Protein AF-A0A1V6AED5-F1 (afdb_monomer)

pLDDT: mean 73.52, std 20.04, range [33.44, 96.88]

Nearest PDB structures (foldseek):
  2f5z-assembly5_I  TM=6.753E-01  e=6.598E-01  Homo sapiens
  8u6y-assembly1_d  TM=6.619E-01  e=2.810E+00  Saccharomyces cerevisiae S288C
  5iwd-assembly1_A-2  TM=4.006E-01  e=3.712E+00  Human herpesvirus 5 strain AD169
  5b71-assembly1_E  TM=6.513E-01  e=8.563E+00  Homo sapiens
  5ixa-assembly1_A  TM=3.780E-01  e=4.388E+00  Human herpesvirus 5 strain AD169

Structure (mmCIF, N/CA/C/O backbone):
data_AF-A0A1V6AED5-F1
#
_entry.id   AF-A0A1V6AED5-F1
#
loop_
_atom_site.group_PDB
_atom_site.id
_atom_site.type_symbol
_atom_site.label_atom_id
_atom_site.label_alt_id
_atom_site.label_comp_id
_atom_site.label_asym_id
_atom_site.label_entity_id
_atom_site.label_seq_id
_atom_site.pdbx_PDB_ins_code
_atom_site.Cartn_x
_atom_site.Cartn_y
_atom_site.Cartn_z
_atom_site.occupancy
_atom_site.B_iso_or_equiv
_atom_site.auth_seq_id
_atom_site.auth_comp_id
_atom_site.auth_asym_id
_atom_site.auth_atom_id
_atom_site.pdbx_PDB_model_num
ATOM 1 N N . MET A 1 1 ? -2.759 -28.275 -10.201 1.00 36.94 1 MET A N 1
ATOM 2 C CA . MET A 1 1 ? -1.760 -27.198 -10.382 1.00 36.94 1 MET A CA 1
ATOM 3 C C . MET A 1 1 ? -1.360 -26.710 -8.993 1.00 36.94 1 MET A C 1
ATOM 5 O O . MET A 1 1 ? -2.086 -25.929 -8.392 1.00 36.94 1 MET A O 1
ATOM 9 N N . ASN A 1 2 ? -0.295 -27.276 -8.421 1.00 36.91 2 ASN A N 1
ATOM 10 C CA . ASN A 1 2 ? 0.107 -26.995 -7.039 1.00 36.91 2 ASN A CA 1
ATOM 11 C C . ASN A 1 2 ? 0.779 -25.621 -6.979 1.00 36.91 2 ASN A C 1
ATOM 13 O O . ASN A 1 2 ? 1.910 -25.467 -7.434 1.00 36.91 2 ASN A O 1
ATOM 17 N N . LYS A 1 3 ? 0.076 -24.618 -6.445 1.00 42.19 3 LYS A N 1
ATOM 18 C CA . LYS A 1 3 ? 0.663 -23.309 -6.147 1.00 42.19 3 LYS A CA 1
ATOM 19 C C . LYS A 1 3 ? 1.612 -23.488 -4.960 1.00 42.19 3 LYS A C 1
ATOM 21 O O . LYS A 1 3 ? 1.160 -23.621 -3.828 1.00 42.19 3 LYS A O 1
ATOM 26 N N . LYS A 1 4 ? 2.920 -23.549 -5.222 1.00 45.06 4 LYS A N 1
ATOM 27 C CA . LYS A 1 4 ? 3.936 -23.468 -4.168 1.00 45.06 4 LYS A CA 1
ATOM 28 C C . LYS A 1 4 ? 3.933 -22.033 -3.643 1.00 45.06 4 LYS A C 1
ATOM 30 O O . LYS A 1 4 ? 4.220 -21.107 -4.396 1.00 45.06 4 LYS A O 1
ATOM 35 N N . ALA A 1 5 ? 3.545 -21.852 -2.386 1.00 48.81 5 ALA A N 1
ATOM 36 C CA . ALA A 1 5 ? 3.742 -20.590 -1.692 1.00 48.81 5 ALA A CA 1
ATOM 37 C C . ALA A 1 5 ? 5.250 -20.411 -1.486 1.00 48.81 5 ALA A C 1
ATOM 39 O O . ALA A 1 5 ? 5.881 -21.237 -0.831 1.00 48.81 5 ALA A O 1
ATOM 40 N N . PHE A 1 6 ? 5.816 -19.379 -2.107 1.00 48.81 6 PHE A N 1
ATOM 41 C CA . PHE A 1 6 ? 7.219 -19.019 -1.935 1.00 48.81 6 PHE A CA 1
ATOM 42 C C . PHE A 1 6 ? 7.430 -18.584 -0.485 1.00 48.81 6 PHE A C 1
ATOM 44 O O . PHE A 1 6 ? 6.719 -17.708 0.016 1.00 48.81 6 PHE A O 1
ATOM 51 N N . THR A 1 7 ? 8.364 -19.222 0.211 1.00 59.19 7 THR A N 1
ATOM 52 C CA . THR A 1 7 ? 8.650 -18.881 1.606 1.00 59.19 7 THR A CA 1
ATOM 53 C C . THR A 1 7 ? 9.489 -17.605 1.681 1.00 59.19 7 THR A C 1
ATOM 55 O O . THR A 1 7 ? 10.297 -17.318 0.799 1.00 59.19 7 THR A O 1
ATOM 58 N N . LEU A 1 8 ? 9.319 -16.823 2.755 1.00 50.56 8 LEU A N 1
ATOM 59 C CA . LEU A 1 8 ? 10.058 -15.570 2.988 1.00 50.56 8 LEU A CA 1
ATOM 60 C C . LEU A 1 8 ? 11.585 -15.771 2.877 1.00 50.56 8 LEU A C 1
ATOM 62 O O . LEU A 1 8 ? 12.305 -14.896 2.408 1.00 50.56 8 LEU A O 1
ATOM 66 N N . ILE A 1 9 ? 12.060 -16.958 3.259 1.00 59.16 9 ILE A N 1
ATOM 67 C CA . ILE A 1 9 ? 13.464 -17.373 3.191 1.00 59.16 9 ILE A CA 1
ATOM 68 C C . ILE A 1 9 ? 13.932 -17.523 1.738 1.00 59.16 9 ILE A C 1
ATOM 70 O O . ILE A 1 9 ? 15.005 -17.035 1.390 1.00 59.16 9 ILE A O 1
ATOM 74 N N . GLU A 1 10 ? 13.126 -18.136 0.869 1.00 48.03 10 GLU A N 1
ATOM 75 C CA . GLU A 1 10 ? 13.462 -18.284 -0.552 1.00 48.03 10 GLU A CA 1
ATOM 76 C C . GLU A 1 10 ? 13.526 -16.922 -1.258 1.00 48.03 10 GLU A C 1
ATOM 78 O O . GLU A 1 10 ? 14.408 -16.704 -2.087 1.00 48.03 10 GLU A O 1
ATOM 83 N N . LEU A 1 11 ? 12.674 -15.965 -0.873 1.00 60.94 11 LEU A N 1
ATOM 84 C CA . LEU A 1 11 ? 12.735 -14.594 -1.389 1.00 60.94 11 LEU A CA 1
ATOM 85 C C . LEU A 1 11 ? 14.025 -13.877 -0.953 1.00 60.94 11 LEU A C 1
ATOM 87 O O . LEU A 1 11 ? 14.683 -13.229 -1.766 1.00 60.94 11 LEU A O 1
ATOM 91 N N . MET A 1 12 ? 14.426 -14.030 0.312 1.00 61.50 12 MET A N 1
ATOM 92 C CA . MET A 1 12 ? 15.664 -13.434 0.828 1.00 61.50 12 MET A CA 1
ATOM 93 C C . MET A 1 12 ? 16.915 -13.993 0.132 1.00 61.50 12 MET A C 1
ATOM 95 O O . MET A 1 12 ? 17.853 -13.241 -0.136 1.00 61.50 12 MET A O 1
ATOM 99 N N . ILE A 1 13 ? 16.918 -15.283 -0.218 1.00 68.25 13 ILE A N 1
ATOM 100 C CA . ILE A 1 13 ? 18.025 -15.926 -0.941 1.00 68.25 13 ILE A CA 1
ATOM 101 C C . ILE A 1 13 ? 18.139 -15.387 -2.375 1.00 68.25 13 ILE A C 1
ATOM 103 O O . ILE A 1 13 ? 19.241 -15.075 -2.828 1.00 68.25 13 ILE A O 1
ATOM 107 N N . VAL A 1 14 ? 17.016 -15.206 -3.078 1.00 63.69 14 VAL A N 1
ATOM 108 C CA . VAL A 1 14 ? 17.004 -14.632 -4.437 1.00 63.69 14 VAL A CA 1
ATOM 109 C C . VAL A 1 14 ? 17.548 -13.198 -4.437 1.00 63.69 14 VAL A C 1
ATOM 111 O O . VAL A 1 14 ? 18.368 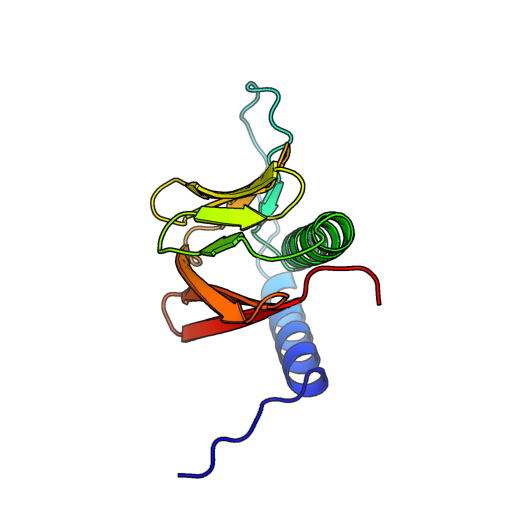-12.843 -5.287 1.00 63.69 14 VAL A O 1
ATOM 114 N N . ILE A 1 15 ? 17.170 -12.395 -3.440 1.00 65.06 15 ILE A N 1
ATOM 115 C CA . ILE A 1 15 ? 17.661 -11.020 -3.269 1.00 65.06 15 ILE A CA 1
ATOM 116 C C . ILE A 1 15 ? 19.182 -11.001 -3.026 1.00 65.06 15 ILE A C 1
ATOM 118 O O . ILE A 1 15 ? 19.890 -10.164 -3.593 1.00 65.06 15 ILE A O 1
ATOM 122 N N . ALA A 1 16 ? 19.713 -11.940 -2.238 1.00 63.56 16 ALA A N 1
ATOM 123 C CA . ALA A 1 16 ? 21.145 -12.028 -1.955 1.00 63.56 16 ALA A CA 1
ATOM 124 C C . ALA A 1 16 ? 21.980 -12.385 -3.203 1.00 63.56 16 ALA A C 1
ATOM 126 O O . ALA A 1 16 ? 22.997 -11.743 -3.465 1.00 63.56 16 ALA A O 1
ATOM 127 N N . ILE A 1 17 ? 21.530 -13.350 -4.015 1.00 62.72 17 ILE A N 1
ATOM 128 C CA . ILE A 1 17 ? 22.238 -13.779 -5.237 1.00 62.72 17 ILE A CA 1
ATOM 129 C C . ILE A 1 17 ? 22.257 -12.657 -6.287 1.00 62.72 17 ILE A C 1
ATOM 131 O O . ILE A 1 17 ? 23.294 -12.391 -6.895 1.00 62.72 17 ILE A O 1
ATOM 135 N N . MET A 1 18 ? 21.141 -11.938 -6.448 1.00 55.31 18 MET A N 1
ATOM 136 C CA . MET A 1 18 ? 21.054 -10.779 -7.348 1.00 55.31 18 MET A CA 1
ATOM 137 C C . MET A 1 18 ? 21.994 -9.640 -6.922 1.00 55.31 18 MET A C 1
ATOM 139 O O . MET A 1 18 ? 22.543 -8.937 -7.767 1.00 55.31 18 MET A O 1
ATOM 143 N N . SER A 1 19 ? 22.237 -9.487 -5.617 1.00 50.16 19 SER A N 1
ATOM 144 C CA . SER A 1 19 ? 23.105 -8.435 -5.072 1.00 50.16 19 SER A CA 1
ATOM 145 C C . SER A 1 19 ? 24.578 -8.629 -5.454 1.00 50.16 19 SER A C 1
ATOM 147 O O . SER A 1 19 ? 25.251 -7.656 -5.785 1.00 50.16 19 SER A O 1
ATOM 149 N N . ILE A 1 20 ? 25.059 -9.877 -5.489 1.00 53.38 20 ILE A N 1
ATOM 150 C CA . ILE A 1 20 ? 26.446 -10.214 -5.864 1.00 53.38 20 ILE A CA 1
ATOM 151 C C . ILE A 1 20 ? 26.696 -9.949 -7.359 1.00 53.38 20 ILE A C 1
ATOM 153 O O . ILE A 1 20 ? 27.791 -9.542 -7.745 1.00 53.38 20 ILE A O 1
ATOM 157 N N . ALA A 1 21 ? 25.674 -10.110 -8.204 1.00 40.75 21 ALA A N 1
ATOM 158 C CA . ALA A 1 21 ? 25.778 -9.840 -9.638 1.00 40.75 21 ALA A CA 1
ATOM 159 C C . ALA A 1 21 ? 25.856 -8.333 -9.966 1.00 40.75 21 ALA A C 1
ATOM 161 O O . ALA A 1 21 ? 26.491 -7.943 -10.944 1.00 40.75 21 ALA A O 1
ATOM 162 N N . ILE A 1 22 ? 25.244 -7.475 -9.142 1.00 49.28 22 ILE A N 1
ATOM 163 C CA . ILE A 1 22 ? 25.115 -6.030 -9.405 1.00 49.28 22 ILE A CA 1
ATOM 164 C C . ILE A 1 22 ? 26.338 -5.236 -8.915 1.00 49.28 22 ILE A C 1
ATOM 166 O O . ILE A 1 22 ? 26.638 -4.170 -9.459 1.00 49.28 22 ILE A O 1
ATOM 170 N N . THR A 1 23 ? 27.107 -5.764 -7.954 1.00 41.25 23 THR A N 1
ATOM 171 C CA . THR A 1 23 ? 28.337 -5.121 -7.450 1.00 41.25 23 THR A CA 1
ATOM 172 C C . THR A 1 23 ? 29.385 -4.886 -8.547 1.00 41.25 23 THR A C 1
ATOM 174 O O . THR A 1 23 ? 30.197 -3.973 -8.427 1.00 41.25 23 THR A O 1
ATOM 177 N N . PHE A 1 24 ? 29.334 -5.622 -9.661 1.00 42.53 24 PHE A N 1
ATOM 178 C CA . PHE A 1 24 ? 30.268 -5.443 -10.777 1.00 42.53 24 PHE A CA 1
ATOM 179 C C . PHE A 1 24 ? 29.932 -4.279 -11.731 1.00 42.53 24 PHE A C 1
ATOM 181 O O . PHE A 1 24 ? 30.765 -3.952 -12.572 1.00 42.53 24 PHE A O 1
ATOM 188 N N . LEU A 1 25 ? 28.763 -3.628 -11.622 1.00 43.28 25 LEU A N 1
ATOM 189 C CA . LEU A 1 25 ? 28.268 -2.717 -12.672 1.00 43.28 25 LEU A CA 1
ATOM 190 C C . LEU A 1 25 ? 28.133 -1.231 -12.293 1.00 43.28 25 LEU A C 1
ATOM 192 O O . LEU A 1 25 ? 27.844 -0.424 -13.173 1.00 43.28 25 LEU A O 1
ATOM 196 N N . HIS A 1 26 ? 28.361 -0.825 -11.040 1.00 42.78 26 HIS A N 1
ATOM 197 C CA . HIS A 1 26 ? 28.041 0.543 -10.591 1.00 42.78 26 HIS A CA 1
ATOM 198 C C . HIS A 1 26 ? 29.214 1.346 -9.996 1.00 42.78 26 HIS A C 1
ATOM 200 O O . HIS A 1 26 ? 29.062 2.043 -8.994 1.00 42.78 26 HIS A O 1
ATOM 206 N N . LEU A 1 27 ? 30.368 1.358 -10.676 1.00 39.91 27 LEU A N 1
ATOM 207 C CA . LEU A 1 27 ? 31.227 2.551 -10.680 1.00 39.91 27 LEU A CA 1
ATOM 208 C C . LEU A 1 27 ? 30.690 3.525 -11.736 1.00 39.91 27 LEU A C 1
ATOM 210 O O . LEU A 1 27 ? 30.988 3.379 -12.917 1.00 39.91 27 LEU A O 1
ATOM 214 N N . GLY A 1 28 ? 29.908 4.528 -11.333 1.00 33.44 28 GLY A N 1
ATOM 215 C CA . GLY A 1 28 ? 29.626 5.644 -12.236 1.00 33.44 28 GLY A CA 1
ATOM 216 C C . GLY A 1 28 ? 28.352 6.432 -11.964 1.00 33.44 28 GLY A C 1
ATOM 217 O O . GLY A 1 28 ? 27.266 6.043 -12.376 1.00 33.44 28 GLY A O 1
ATOM 218 N N . ASN A 1 29 ? 28.581 7.633 -11.439 1.00 39.34 29 ASN A N 1
ATOM 219 C CA . ASN A 1 29 ? 27.874 8.873 -11.751 1.00 39.34 29 ASN A CA 1
ATOM 220 C C . ASN A 1 29 ? 26.682 9.303 -10.874 1.00 39.34 29 ASN A C 1
ATOM 222 O O . ASN A 1 29 ? 25.578 8.764 -10.902 1.00 39.34 29 ASN A O 1
ATOM 226 N N . SER A 1 30 ? 26.955 10.376 -10.134 1.00 42.84 30 SER A N 1
ATOM 227 C CA . SER A 1 30 ? 26.060 11.221 -9.355 1.00 42.84 30 SER A CA 1
ATOM 228 C C . SER A 1 30 ? 25.583 12.419 -10.188 1.00 42.84 30 SER A C 1
ATOM 230 O O . SER A 1 30 ? 26.294 12.881 -11.078 1.00 42.84 30 SER A O 1
ATOM 232 N N . GLY A 1 31 ? 24.414 12.982 -9.856 1.00 35.31 31 GLY A N 1
ATOM 233 C CA . GLY A 1 31 ? 24.086 14.356 -10.253 1.00 35.31 31 GLY A CA 1
ATOM 234 C C . GLY A 1 31 ? 22.604 14.703 -10.436 1.00 35.31 31 GLY A C 1
ATOM 235 O O . GLY A 1 31 ? 21.993 14.314 -11.419 1.00 35.31 31 GLY A O 1
ATOM 236 N N . PHE A 1 32 ? 22.129 15.582 -9.544 1.00 36.06 32 PHE A N 1
ATOM 237 C CA . PHE A 1 32 ? 21.221 16.715 -9.806 1.00 36.06 32 PHE A CA 1
ATOM 238 C C . PHE A 1 32 ? 19.694 16.515 -9.933 1.00 36.06 32 PHE A C 1
ATOM 240 O O . PHE A 1 32 ? 19.180 16.123 -10.971 1.00 36.06 32 PHE A O 1
ATOM 247 N N . MET A 1 33 ? 18.961 16.959 -8.897 1.00 35.78 33 MET A N 1
ATOM 248 C CA . MET A 1 33 ? 17.952 18.041 -8.967 1.00 35.78 33 MET A CA 1
ATOM 249 C C . MET A 1 33 ? 17.312 18.257 -7.583 1.00 35.78 33 MET A C 1
ATOM 251 O O . MET A 1 33 ? 16.795 17.328 -6.967 1.00 35.78 33 MET A O 1
ATOM 255 N N . LYS A 1 34 ? 17.358 19.500 -7.088 1.00 37.31 34 LYS A N 1
ATOM 256 C CA . LYS A 1 34 ? 16.666 19.970 -5.878 1.00 37.31 34 LYS A CA 1
ATOM 257 C C . LYS A 1 34 ? 15.423 20.768 -6.283 1.00 37.31 34 LYS A C 1
ATOM 259 O O . LYS A 1 34 ? 15.537 21.639 -7.136 1.00 37.31 34 LYS A O 1
ATOM 264 N N . SER A 1 35 ? 14.325 20.549 -5.551 1.00 34.25 35 SER A N 1
ATOM 265 C CA . SER A 1 35 ? 13.388 21.569 -5.026 1.00 34.25 35 SER A CA 1
ATOM 266 C C . SER A 1 35 ? 11.900 21.283 -5.274 1.00 34.25 35 SER A C 1
ATOM 268 O O . SER A 1 35 ? 11.246 21.946 -6.067 1.00 34.25 35 SER A O 1
ATOM 270 N N . PHE A 1 36 ? 11.366 20.341 -4.497 1.00 34.97 36 PHE A N 1
ATOM 271 C CA . PHE A 1 36 ? 10.085 20.446 -3.790 1.00 34.97 36 PHE A CA 1
ATOM 272 C C . PHE A 1 36 ? 10.301 19.700 -2.470 1.00 34.97 36 PHE A C 1
ATOM 274 O O . PHE A 1 36 ? 10.863 18.606 -2.476 1.00 34.97 36 PHE A O 1
ATOM 281 N N . THR A 1 37 ? 9.938 20.281 -1.328 1.00 40.84 37 THR A N 1
ATOM 282 C CA . THR A 1 37 ? 10.226 19.734 0.013 1.00 40.84 37 THR A CA 1
ATOM 283 C C . THR A 1 37 ? 9.324 18.545 0.380 1.00 40.84 37 THR A C 1
ATOM 285 O O . THR A 1 37 ? 8.912 18.400 1.522 1.00 40.84 37 THR A O 1
ATOM 288 N N . GLN A 1 38 ? 9.023 17.669 -0.578 1.00 46.31 38 GLN A N 1
ATOM 289 C CA . GLN A 1 38 ? 8.625 16.294 -0.306 1.00 46.31 38 GLN A CA 1
ATOM 290 C C . GLN A 1 38 ? 9.925 15.504 -0.190 1.00 46.31 38 GLN A C 1
ATOM 292 O O . GLN A 1 38 ? 10.747 15.522 -1.110 1.00 46.31 38 GLN A O 1
ATOM 297 N N . LYS A 1 39 ? 10.154 14.843 0.948 1.00 52.59 39 LYS A N 1
ATOM 298 C CA . LYS A 1 39 ? 11.312 13.960 1.140 1.00 52.59 39 LYS A CA 1
ATOM 299 C C . LYS A 1 39 ? 11.105 12.720 0.263 1.00 52.59 39 LYS A C 1
ATOM 301 O O . LYS A 1 39 ? 10.685 11.675 0.748 1.00 52.59 39 LYS A O 1
ATOM 306 N N . SER A 1 40 ? 11.295 12.893 -1.043 1.00 49.31 40 SER A N 1
ATOM 307 C CA . SER A 1 40 ? 11.107 11.856 -2.041 1.00 49.31 40 SER A CA 1
ATOM 308 C C . SER A 1 40 ? 12.269 10.881 -1.955 1.00 49.31 40 SER A C 1
ATOM 310 O O . SER A 1 40 ? 13.436 11.264 -2.038 1.00 49.31 40 SER A O 1
ATOM 312 N N . GLU A 1 41 ? 11.951 9.615 -1.724 1.00 62.34 41 GLU A N 1
ATOM 313 C CA . GLU A 1 41 ? 12.937 8.543 -1.720 1.00 62.34 41 GLU A CA 1
ATOM 314 C C . GLU A 1 41 ? 12.764 7.727 -2.996 1.00 62.34 41 GLU A C 1
ATOM 316 O O . GLU A 1 41 ? 11.675 7.236 -3.300 1.00 62.34 41 GLU A O 1
ATOM 321 N N . ILE A 1 42 ? 13.834 7.627 -3.780 1.00 65.44 42 ILE A N 1
ATOM 322 C CA . ILE A 1 42 ? 13.798 6.912 -5.050 1.00 65.44 42 ILE A CA 1
ATOM 323 C C . ILE A 1 42 ? 14.120 5.440 -4.788 1.00 65.44 42 ILE A C 1
ATOM 325 O O . ILE A 1 42 ? 15.265 5.097 -4.515 1.00 65.44 42 ILE A O 1
ATOM 329 N N . ILE A 1 43 ? 13.145 4.549 -4.926 1.00 59.97 43 ILE A N 1
ATOM 330 C CA . ILE A 1 43 ? 13.311 3.102 -4.794 1.00 59.97 43 ILE A CA 1
ATOM 331 C C . ILE A 1 43 ? 13.961 2.554 -6.072 1.00 59.97 43 ILE A C 1
ATOM 333 O O . ILE A 1 43 ? 13.292 2.254 -7.062 1.00 59.97 43 ILE A O 1
ATOM 337 N N . LYS A 1 44 ? 15.294 2.462 -6.055 1.00 56.34 44 LYS A N 1
ATOM 338 C CA . LYS A 1 44 ? 16.132 1.916 -7.143 1.00 56.34 44 LYS A CA 1
ATOM 339 C C . LYS A 1 44 ? 16.963 0.699 -6.728 1.00 56.34 44 LYS A C 1
ATOM 341 O O . LYS A 1 44 ? 17.516 0.030 -7.592 1.00 56.34 44 LYS A O 1
ATOM 346 N N . ASN A 1 45 ? 17.075 0.433 -5.430 1.00 53.88 45 ASN A N 1
ATOM 347 C CA . ASN A 1 45 ? 17.909 -0.614 -4.848 1.00 53.88 45 ASN A CA 1
ATOM 348 C C . ASN A 1 45 ? 17.213 -1.248 -3.627 1.00 53.88 45 ASN A C 1
ATOM 350 O O . ASN A 1 45 ? 16.150 -0.792 -3.193 1.00 53.88 45 ASN A O 1
ATOM 354 N N . ASN A 1 46 ? 17.828 -2.296 -3.078 1.00 55.41 46 ASN A N 1
ATOM 355 C CA . ASN A 1 46 ? 17.276 -3.065 -1.960 1.00 55.41 46 ASN A CA 1
ATOM 356 C C . ASN A 1 46 ? 17.134 -2.237 -0.677 1.00 55.41 46 ASN A C 1
ATOM 358 O O . ASN A 1 46 ? 16.134 -2.379 0.021 1.00 55.41 46 ASN A O 1
ATOM 362 N N . ASP A 1 47 ? 18.078 -1.335 -0.402 1.00 55.28 47 ASP A N 1
ATOM 363 C CA . ASP A 1 47 ? 18.037 -0.488 0.794 1.00 55.28 47 ASP A CA 1
ATOM 364 C C . ASP A 1 47 ? 16.815 0.441 0.778 1.00 55.28 47 ASP A C 1
ATOM 366 O O . ASP A 1 47 ? 16.092 0.538 1.768 1.00 55.28 47 ASP A O 1
ATOM 370 N N . ASN A 1 48 ? 16.497 1.040 -0.373 1.00 67.12 48 ASN A N 1
ATOM 371 C CA . ASN A 1 48 ? 15.342 1.930 -0.500 1.00 67.12 48 ASN A CA 1
ATOM 372 C C . ASN A 1 48 ? 14.012 1.150 -0.512 1.00 67.12 48 ASN A C 1
ATOM 374 O O . ASN A 1 48 ? 12.986 1.664 -0.063 1.00 67.12 48 ASN A O 1
ATOM 378 N N . LEU A 1 49 ? 14.013 -0.109 -0.974 1.00 70.94 49 LEU A N 1
ATOM 379 C CA . LEU A 1 49 ? 12.855 -1.004 -0.857 1.00 70.94 49 LEU A CA 1
ATOM 380 C C . LEU A 1 49 ? 12.610 -1.399 0.608 1.00 70.94 49 LEU A C 1
ATOM 382 O O . LEU A 1 49 ? 11.467 -1.398 1.067 1.00 70.94 49 LEU A O 1
ATOM 386 N N . ALA A 1 50 ? 13.677 -1.687 1.358 1.00 72.06 50 ALA A N 1
ATOM 387 C CA . ALA A 1 50 ? 13.603 -1.954 2.789 1.00 72.06 50 ALA A CA 1
ATOM 388 C C . ALA A 1 50 ? 13.104 -0.722 3.561 1.00 72.06 50 ALA A C 1
ATOM 390 O O . ALA A 1 50 ? 12.219 -0.854 4.408 1.00 72.06 50 ALA A O 1
ATOM 391 N N . SER A 1 51 ? 13.581 0.479 3.216 1.00 76.56 51 SER A N 1
ATOM 392 C CA . SER A 1 51 ? 13.075 1.749 3.755 1.00 76.56 51 SER A CA 1
ATOM 393 C C . SER A 1 51 ? 11.588 1.951 3.472 1.00 76.56 51 SER A C 1
ATOM 395 O O . SER A 1 51 ? 10.838 2.337 4.371 1.00 76.56 51 SER A O 1
ATOM 397 N N . PHE A 1 52 ? 11.138 1.672 2.246 1.00 83.19 52 PHE A N 1
ATOM 398 C CA . PHE A 1 52 ? 9.723 1.726 1.883 1.00 83.19 52 PHE A CA 1
ATOM 399 C C . PHE A 1 52 ? 8.895 0.739 2.704 1.00 83.19 52 PHE A C 1
ATOM 401 O O . PHE A 1 52 ? 7.911 1.135 3.327 1.00 83.19 52 PHE A O 1
ATOM 408 N N . TYR A 1 53 ? 9.321 -0.523 2.772 1.00 82.94 53 TYR A N 1
ATOM 409 C CA . TYR A 1 53 ? 8.643 -1.557 3.549 1.00 82.94 53 TYR A CA 1
ATOM 410 C C . TYR A 1 53 ? 8.548 -1.188 5.036 1.00 82.94 53 TYR A C 1
ATOM 412 O O . TYR A 1 53 ? 7.479 -1.288 5.642 1.00 82.94 53 TYR A O 1
ATOM 420 N N . LEU A 1 54 ? 9.647 -0.714 5.628 1.00 86.25 54 LEU A N 1
ATOM 421 C CA . LEU A 1 54 ? 9.685 -0.305 7.029 1.00 86.25 54 LEU A CA 1
ATOM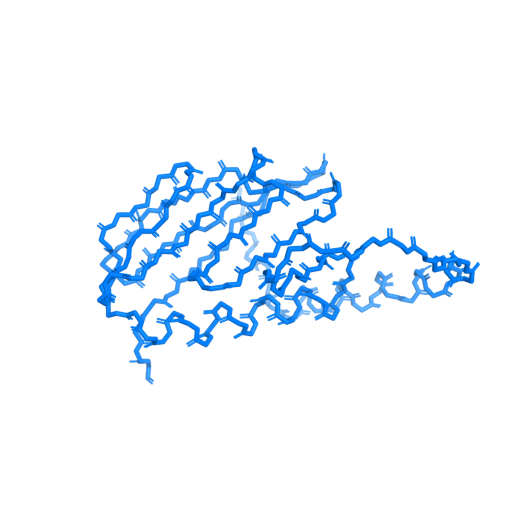 422 C C . LEU A 1 54 ? 8.789 0.912 7.286 1.00 86.25 54 LEU A C 1
ATOM 424 O O . LEU A 1 54 ? 8.080 0.955 8.296 1.00 86.25 54 LEU A O 1
ATOM 428 N N . TYR A 1 55 ? 8.785 1.883 6.369 1.00 89.00 55 TYR A N 1
ATOM 429 C CA . TYR A 1 55 ? 7.909 3.047 6.455 1.00 89.00 55 TYR A CA 1
ATOM 430 C C . TYR A 1 55 ? 6.436 2.640 6.357 1.00 89.00 55 TYR A C 1
ATOM 432 O O . TYR A 1 55 ? 5.651 3.033 7.218 1.00 89.00 55 TYR A O 1
ATOM 440 N N . MET A 1 56 ? 6.080 1.789 5.388 1.00 90.31 56 MET A N 1
ATOM 441 C CA . MET A 1 56 ? 4.738 1.215 5.254 1.00 90.31 56 MET A CA 1
ATOM 442 C C . MET A 1 56 ? 4.308 0.549 6.562 1.00 90.31 56 MET A C 1
ATOM 444 O O . MET A 1 56 ? 3.305 0.942 7.149 1.00 90.31 56 MET A O 1
ATOM 448 N N . LYS A 1 57 ? 5.113 -0.384 7.087 1.00 89.94 57 LYS A N 1
ATOM 449 C CA . LYS A 1 57 ? 4.822 -1.084 8.347 1.00 89.94 57 LYS A CA 1
ATOM 450 C C . LYS A 1 57 ? 4.630 -0.119 9.522 1.00 89.94 57 LYS A C 1
ATOM 452 O O . LYS A 1 57 ? 3.782 -0.350 10.377 1.00 89.94 57 LYS A O 1
ATOM 457 N N . THR A 1 58 ? 5.402 0.965 9.570 1.00 90.50 58 THR A N 1
ATOM 458 C CA . THR A 1 58 ? 5.307 1.972 10.637 1.00 90.50 58 THR A CA 1
ATOM 459 C C . THR A 1 58 ? 4.025 2.797 10.542 1.00 90.50 58 THR A C 1
ATOM 461 O O . THR A 1 58 ? 3.394 3.056 11.564 1.00 90.50 58 THR A O 1
ATOM 464 N N . GLN A 1 59 ? 3.621 3.215 9.341 1.00 91.06 59 GLN A N 1
ATOM 465 C CA . GLN A 1 59 ? 2.403 4.010 9.155 1.00 91.06 59 GLN A CA 1
ATOM 466 C C . GLN A 1 59 ? 1.133 3.166 9.295 1.00 91.06 59 GLN A C 1
ATOM 468 O O . GLN A 1 59 ? 0.165 3.622 9.894 1.00 91.06 59 GLN A O 1
ATOM 473 N N . LEU A 1 60 ? 1.146 1.918 8.820 1.00 93.38 60 LEU A N 1
ATOM 474 C CA . LEU A 1 60 ? -0.010 1.019 8.905 1.00 93.38 60 LEU A CA 1
ATOM 475 C C . LEU A 1 60 ? -0.391 0.659 10.347 1.00 93.38 60 LEU A C 1
ATOM 477 O O . LEU A 1 60 ? -1.564 0.425 10.615 1.00 93.38 60 LEU A O 1
ATOM 481 N N . LYS A 1 61 ? 0.559 0.693 11.291 1.00 92.00 61 LYS A N 1
ATOM 482 C CA . LYS A 1 61 ? 0.259 0.556 12.727 1.00 92.00 61 LYS A CA 1
ATOM 483 C C . LYS A 1 61 ? -0.616 1.685 13.269 1.00 92.00 61 LYS A C 1
ATOM 485 O O . LYS A 1 61 ? -1.379 1.466 14.194 1.00 92.00 61 LYS A O 1
ATOM 490 N N . LYS A 1 62 ? -0.514 2.883 12.687 1.00 91.56 62 LYS A N 1
ATOM 491 C CA . LYS A 1 62 ? -1.326 4.052 13.064 1.00 91.56 62 LYS A CA 1
ATOM 492 C C . LYS A 1 62 ? -2.720 4.030 12.437 1.00 91.56 62 LYS A C 1
ATOM 494 O O . LYS A 1 62 ? -3.499 4.945 12.671 1.00 91.56 62 LYS A O 1
ATOM 499 N N . CYS A 1 63 ? -2.982 3.054 11.572 1.00 93.62 63 CYS A N 1
ATOM 500 C CA . CYS A 1 63 ? -4.256 2.884 10.901 1.00 93.62 63 CYS A CA 1
ATOM 501 C C . CYS A 1 63 ? -5.089 1.861 11.682 1.00 93.62 63 CYS A C 1
ATOM 50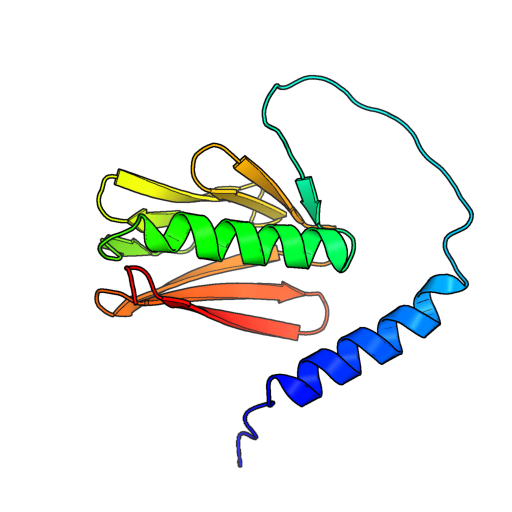3 O O . CYS A 1 63 ? -4.604 0.765 11.936 1.00 93.62 63 CYS A O 1
ATOM 505 N N . ASP A 1 64 ? -6.337 2.179 12.003 1.00 93.81 64 ASP A N 1
ATOM 506 C CA . ASP A 1 64 ? -7.243 1.287 12.732 1.00 93.81 64 ASP A CA 1
ATOM 507 C C . ASP A 1 64 ? -7.877 0.240 11.808 1.00 93.81 64 ASP A C 1
ATOM 509 O O . ASP A 1 64 ? -8.010 -0.922 12.169 1.00 93.81 64 ASP A O 1
ATOM 513 N N . SER A 1 65 ? -8.298 0.662 10.612 1.00 95.19 65 SER A N 1
ATOM 514 C CA . SER A 1 65 ? -8.989 -0.180 9.622 1.00 95.19 65 SER A CA 1
ATOM 515 C C . SER A 1 65 ? -8.850 0.396 8.212 1.00 95.19 65 SER A C 1
ATOM 517 O O . SER A 1 65 ? -8.583 1.589 8.024 1.00 95.19 65 SER A O 1
ATOM 519 N N . VAL A 1 66 ? -9.050 -0.454 7.206 1.00 96.88 66 VAL A N 1
ATOM 520 C CA . VAL A 1 66 ? -9.133 -0.085 5.791 1.00 96.88 66 VAL A CA 1
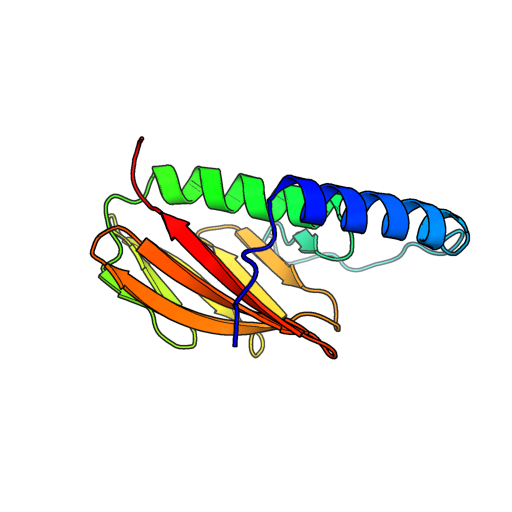ATOM 521 C C . VAL A 1 66 ? -10.571 0.326 5.481 1.00 96.88 66 VAL A C 1
ATOM 523 O O . VAL A 1 66 ? -11.496 -0.484 5.543 1.00 96.88 66 VAL A O 1
ATOM 526 N N . ILE A 1 67 ? -10.788 1.581 5.092 1.00 96.38 67 ILE A N 1
ATOM 527 C CA . ILE A 1 67 ? -12.113 2.068 4.688 1.00 96.38 67 ILE A CA 1
ATOM 528 C C . ILE A 1 67 ? -12.429 1.539 3.290 1.00 96.38 67 ILE A C 1
ATOM 530 O O . ILE A 1 67 ? -13.420 0.829 3.105 1.00 96.38 67 ILE A O 1
ATOM 534 N N . PHE A 1 68 ? -11.555 1.833 2.326 1.00 95.12 68 PHE A N 1
ATOM 535 C CA . PHE A 1 68 ? -11.669 1.372 0.945 1.00 95.12 68 PHE A CA 1
ATOM 536 C C . PHE A 1 68 ? -10.303 1.336 0.253 1.00 95.12 68 PHE A C 1
ATOM 538 O O . PHE A 1 68 ? -9.358 1.985 0.705 1.00 95.12 68 PHE A O 1
ATOM 545 N N . ALA A 1 69 ? -10.228 0.596 -0.853 1.00 96.12 69 ALA A N 1
ATOM 546 C CA . ALA A 1 69 ? -9.073 0.526 -1.738 1.00 96.12 69 ALA A CA 1
ATOM 547 C C . ALA A 1 69 ? -9.545 0.358 -3.190 1.00 96.12 69 ALA A C 1
ATOM 549 O O . ALA A 1 69 ? -10.455 -0.436 -3.434 1.00 96.12 69 ALA A O 1
ATOM 550 N N . ASP A 1 70 ? -8.937 1.089 -4.121 1.00 92.31 70 ASP A N 1
ATOM 551 C CA . ASP A 1 70 ? -9.205 1.010 -5.563 1.00 92.31 70 ASP A CA 1
ATOM 552 C C . ASP A 1 70 ? -7.896 0.978 -6.381 1.00 92.31 70 ASP A C 1
ATOM 554 O O . ASP A 1 70 ? -6.834 0.658 -5.857 1.00 92.31 70 ASP A O 1
ATOM 558 N N . GLU A 1 71 ? -7.934 1.279 -7.680 1.00 89.94 71 GLU A N 1
ATOM 559 C CA . GLU A 1 71 ? -6.733 1.289 -8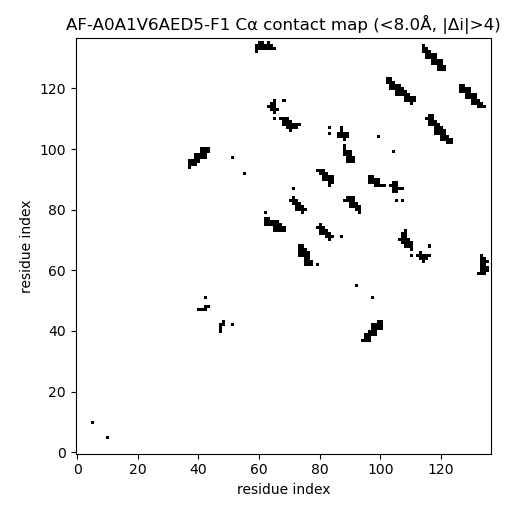.529 1.00 89.94 71 GLU A CA 1
ATOM 560 C C . GLU A 1 71 ? -5.674 2.325 -8.095 1.00 89.94 71 GLU A C 1
ATOM 562 O O . GLU A 1 71 ? -4.480 2.121 -8.303 1.00 89.94 71 GLU A O 1
ATOM 567 N N . TYR A 1 72 ? -6.072 3.423 -7.454 1.00 91.19 72 TYR A N 1
ATOM 568 C CA . TYR A 1 72 ? -5.203 4.575 -7.212 1.00 91.19 72 TYR A CA 1
ATOM 569 C C . TYR A 1 72 ? -5.022 4.923 -5.742 1.00 91.19 72 TYR A C 1
ATOM 571 O O . TYR A 1 72 ? -4.030 5.561 -5.397 1.00 91.19 72 TYR A O 1
ATOM 579 N N . ILE A 1 73 ? -5.941 4.545 -4.862 1.00 94.31 73 ILE A N 1
ATOM 580 C CA . ILE A 1 73 ? -5.959 5.024 -3.484 1.00 94.31 73 ILE A CA 1
ATOM 581 C C . ILE A 1 73 ? -6.399 3.934 -2.509 1.00 94.31 73 ILE A C 1
ATOM 583 O O . ILE A 1 73 ? -7.259 3.103 -2.792 1.00 94.31 73 ILE A O 1
ATOM 587 N N . VAL A 1 74 ? -5.824 3.982 -1.312 1.00 96.81 74 VAL A N 1
ATOM 588 C CA . VAL A 1 74 ? -6.315 3.291 -0.122 1.00 96.81 74 VAL A CA 1
ATOM 589 C C . VAL A 1 74 ? -6.555 4.333 0.957 1.00 96.81 74 VAL A C 1
ATOM 591 O O . VAL A 1 74 ? -5.666 5.135 1.258 1.00 96.81 74 VAL A O 1
ATOM 594 N N . LYS A 1 75 ? -7.753 4.321 1.544 1.00 96.38 75 LYS A N 1
ATOM 595 C CA . LYS A 1 75 ? -8.084 5.159 2.701 1.00 96.38 75 LYS A CA 1
ATOM 596 C C . LYS A 1 75 ? -8.230 4.324 3.955 1.00 96.38 75 LYS A C 1
ATOM 598 O O . LYS A 1 75 ? -8.867 3.270 3.944 1.00 96.38 75 LYS A O 1
ATOM 603 N N . PHE A 1 76 ? -7.698 4.853 5.045 1.00 96.62 76 PHE A N 1
ATOM 604 C CA . PHE A 1 76 ? -7.682 4.230 6.358 1.00 96.62 76 PHE A CA 1
ATOM 605 C C . PHE A 1 76 ? -8.365 5.123 7.399 1.00 96.62 76 PHE A C 1
ATOM 607 O O . PHE A 1 76 ? -8.518 6.328 7.196 1.00 96.62 76 PHE A O 1
ATOM 614 N N . LYS A 1 77 ? -8.741 4.545 8.542 1.00 94.50 77 LYS A N 1
ATOM 615 C CA . LYS A 1 77 ? -9.041 5.307 9.769 1.00 94.50 77 LYS A CA 1
ATOM 616 C C . LYS A 1 77 ? -7.773 5.440 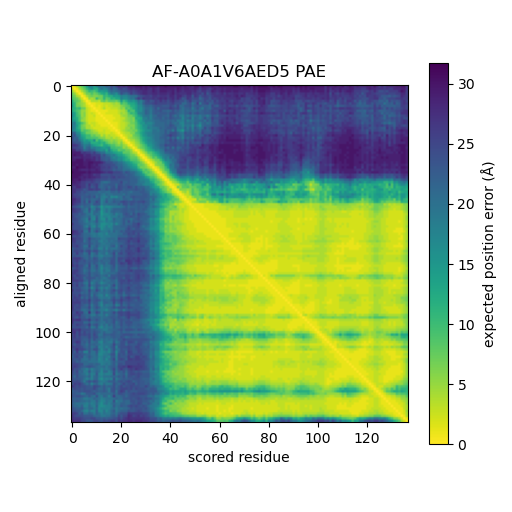10.629 1.00 94.50 77 LYS A C 1
ATOM 618 O O . LYS A 1 77 ? -7.051 4.452 10.678 1.00 94.50 77 LY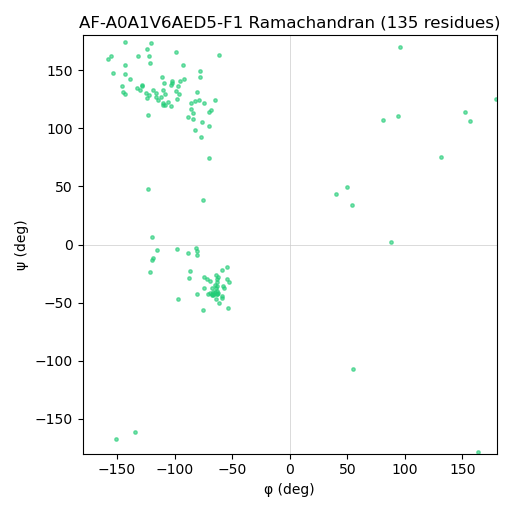S A O 1
ATOM 623 N N . PRO A 1 78 ? -7.504 6.571 11.310 1.00 86.62 78 PRO A N 1
ATOM 624 C CA . PRO A 1 78 ? -8.170 7.869 11.190 1.00 86.62 78 PRO A CA 1
ATOM 625 C C . PRO A 1 78 ? -7.579 8.706 10.036 1.00 86.62 78 PRO A C 1
ATOM 627 O O . PRO A 1 78 ? -6.460 9.189 10.135 1.00 86.62 78 PRO A O 1
ATOM 630 N N . ASP A 1 79 ? -8.338 8.863 8.947 1.00 90.94 79 ASP A N 1
ATOM 631 C CA . ASP A 1 79 ? -8.049 9.692 7.755 1.00 90.94 79 ASP A CA 1
ATOM 632 C C . ASP A 1 79 ? -6.591 9.692 7.250 1.00 90.94 79 ASP A C 1
ATOM 634 O O . ASP A 1 79 ? -6.015 10.718 6.891 1.00 90.94 79 ASP A O 1
ATOM 638 N N . ILE A 1 80 ? -5.978 8.508 7.203 1.00 93.38 80 ILE A N 1
ATOM 639 C CA . ILE A 1 80 ? -4.675 8.309 6.565 1.00 93.38 80 ILE A CA 1
ATOM 640 C C . ILE A 1 80 ? -4.925 7.817 5.140 1.00 93.38 80 ILE A C 1
ATOM 642 O O . ILE A 1 80 ? -5.809 6.993 4.895 1.00 93.38 80 ILE A O 1
ATOM 646 N N . THR A 1 81 ? -4.127 8.302 4.189 1.00 94.19 81 THR A N 1
ATOM 647 C CA . THR A 1 81 ? -4.275 7.947 2.777 1.00 94.19 81 THR A CA 1
ATOM 648 C C . THR A 1 81 ? -2.958 7.475 2.169 1.00 94.19 81 THR A C 1
ATOM 650 O O . THR A 1 81 ? -1.908 8.091 2.358 1.00 94.19 81 THR A O 1
ATOM 653 N N . LEU A 1 82 ? -3.042 6.398 1.395 1.00 94.88 82 LEU A N 1
ATOM 654 C CA . LEU A 1 82 ? -1.999 5.881 0.516 1.00 94.88 82 LEU A CA 1
ATOM 655 C C . LEU A 1 82 ? -2.457 6.058 -0.933 1.00 94.88 82 LEU A C 1
ATOM 657 O O . LEU A 1 82 ? -3.553 5.628 -1.276 1.00 94.88 82 LEU A O 1
ATOM 661 N N . ARG A 1 83 ? -1.645 6.684 -1.783 1.00 92.81 83 ARG A N 1
ATOM 662 C CA . ARG A 1 83 ? -1.992 7.001 -3.173 1.00 92.81 83 ARG A CA 1
ATOM 663 C C . ARG A 1 83 ? -0.901 6.561 -4.127 1.00 92.81 83 ARG A C 1
ATOM 665 O O . ARG A 1 83 ? 0.263 6.888 -3.923 1.00 92.81 83 ARG A O 1
ATOM 672 N N . SER A 1 84 ? -1.290 5.893 -5.201 1.00 90.31 84 SER A N 1
ATOM 673 C CA . SER A 1 84 ? -0.472 5.740 -6.396 1.00 90.31 84 SER A CA 1
ATOM 674 C C . SER A 1 84 ? -0.577 6.991 -7.256 1.00 90.31 84 SER A C 1
ATOM 676 O O . SER A 1 84 ? -1.664 7.485 -7.546 1.00 90.31 84 SER A O 1
ATOM 678 N N . LEU A 1 85 ? 0.573 7.497 -7.676 1.00 84.31 85 LEU A N 1
ATOM 679 C CA . LEU A 1 85 ? 0.728 8.673 -8.521 1.00 84.31 85 LEU A CA 1
ATOM 680 C C . LEU A 1 85 ? 1.542 8.297 -9.763 1.00 84.31 85 LEU A C 1
ATOM 682 O O . LEU A 1 85 ? 2.123 7.212 -9.836 1.00 84.31 85 LEU A O 1
ATOM 686 N N . ASN A 1 86 ? 1.579 9.192 -10.754 1.00 86.12 86 ASN A N 1
ATOM 687 C CA . ASN A 1 86 ? 2.364 9.019 -11.983 1.00 86.12 86 ASN A CA 1
ATOM 688 C C . ASN A 1 86 ? 2.132 7.651 -12.645 1.00 86.12 86 ASN A C 1
ATOM 690 O O . ASN A 1 86 ? 3.076 6.914 -12.924 1.00 86.12 86 ASN A O 1
ATOM 694 N N . ASN A 1 87 ? 0.862 7.282 -12.833 1.00 84.69 87 ASN A N 1
ATOM 695 C CA . ASN A 1 87 ? 0.453 5.980 -13.364 1.00 84.69 87 ASN A CA 1
ATOM 696 C C . ASN A 1 87 ? 1.037 4.789 -12.586 1.00 84.69 87 ASN A C 1
ATOM 698 O O . ASN A 1 87 ? 1.337 3.768 -13.195 1.00 84.69 87 ASN A O 1
ATOM 702 N N . GLY A 1 88 ? 1.220 4.919 -11.269 1.00 83.06 88 GLY A N 1
ATOM 703 C CA . GLY A 1 88 ? 1.735 3.873 -10.385 1.00 83.06 88 GLY A CA 1
ATOM 704 C C . GLY A 1 88 ? 3.260 3.830 -10.248 1.00 83.06 88 GLY A C 1
ATOM 705 O O . GLY A 1 88 ? 3.776 2.966 -9.543 1.00 83.06 88 GLY A O 1
ATOM 706 N N . HIS A 1 89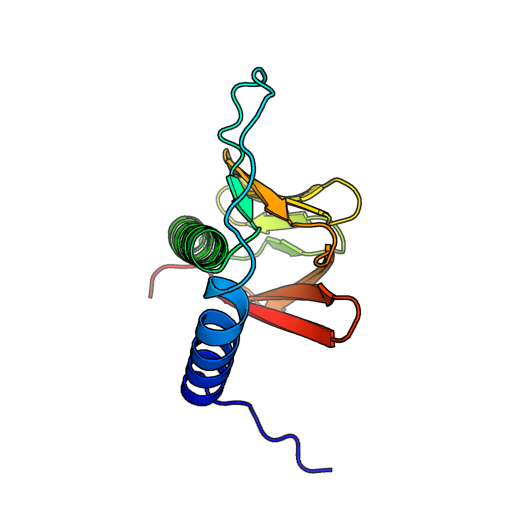 ? 4.001 4.748 -10.876 1.00 84.94 89 HIS A N 1
ATOM 707 C CA . HIS A 1 89 ? 5.458 4.854 -10.708 1.00 84.94 89 HIS A CA 1
ATOM 708 C C . HIS A 1 89 ? 5.877 5.612 -9.450 1.00 84.94 89 HIS A C 1
ATOM 710 O O . HIS A 1 89 ? 7.064 5.701 -9.136 1.00 84.94 89 HIS A O 1
ATOM 716 N N . SER A 1 90 ? 4.928 6.130 -8.685 1.00 86.94 90 SER A N 1
ATOM 717 C CA . SER A 1 90 ? 5.203 6.629 -7.350 1.00 86.94 90 SER A CA 1
ATOM 718 C C . SER A 1 90 ? 4.058 6.330 -6.403 1.00 86.94 90 SER A C 1
ATOM 720 O O . SER A 1 90 ? 2.909 6.176 -6.811 1.00 86.94 90 SER A O 1
ATOM 722 N N . VAL A 1 91 ? 4.392 6.246 -5.122 1.00 90.12 91 VAL A N 1
ATOM 723 C CA . VAL A 1 91 ? 3.437 6.132 -4.034 1.00 90.12 91 VAL A CA 1
ATOM 724 C C . VAL A 1 91 ? 3.658 7.243 -3.046 1.00 90.12 91 VAL A C 1
ATOM 726 O O . VAL A 1 91 ? 4.749 7.415 -2.517 1.00 90.12 91 VAL A O 1
ATOM 729 N N . GLU A 1 92 ? 2.596 7.970 -2.766 1.00 89.88 92 GLU A N 1
ATOM 730 C CA . GLU A 1 92 ? 2.533 8.864 -1.634 1.00 89.88 92 GLU A CA 1
ATOM 731 C C . GLU A 1 92 ? 1.809 8.153 -0.499 1.00 89.88 92 GLU A C 1
ATOM 733 O O . GLU A 1 92 ? 0.690 7.672 -0.664 1.00 89.88 92 GLU A O 1
ATOM 738 N N . PHE A 1 93 ? 2.444 8.081 0.662 1.00 91.94 93 PHE A N 1
ATOM 739 C CA . PHE A 1 93 ? 1.790 7.619 1.870 1.00 91.94 93 PHE A CA 1
ATOM 740 C C . PHE A 1 93 ? 1.913 8.708 2.920 1.00 91.94 93 PHE A C 1
ATOM 742 O O . PHE A 1 93 ? 3.016 9.001 3.386 1.00 91.94 93 PHE A O 1
ATOM 749 N N . ASN A 1 94 ? 0.775 9.313 3.261 1.00 85.31 94 ASN A N 1
ATOM 750 C CA . ASN A 1 94 ? 0.704 10.476 4.132 1.00 85.31 94 ASN A CA 1
ATOM 751 C C . ASN A 1 94 ? 1.595 11.632 3.628 1.00 85.31 94 ASN A C 1
ATOM 753 O O . ASN A 1 94 ? 1.285 12.266 2.626 1.00 85.31 94 ASN A O 1
ATOM 757 N N . ASP A 1 95 ? 2.712 11.895 4.302 1.00 80.19 95 ASP A N 1
ATOM 758 C CA . ASP A 1 95 ? 3.626 13.009 4.056 1.00 80.19 95 ASP A CA 1
ATOM 759 C C . ASP A 1 95 ? 4.851 12.622 3.210 1.00 80.19 95 ASP A C 1
ATOM 761 O O . ASP A 1 95 ? 5.668 13.481 2.863 1.00 80.19 95 ASP A O 1
ATOM 765 N N . LYS A 1 96 ? 5.001 11.334 2.867 1.00 86.38 96 LYS A N 1
ATOM 766 C CA . LYS A 1 96 ? 6.186 10.830 2.170 1.00 86.38 96 LYS A CA 1
ATOM 767 C C . LYS A 1 96 ? 5.859 10.289 0.787 1.00 86.38 96 LYS A C 1
ATOM 769 O O . LYS A 1 96 ? 4.982 9.445 0.620 1.00 86.38 96 LYS A O 1
ATOM 774 N N . LEU A 1 97 ? 6.640 10.742 -0.191 1.00 85.94 97 LEU A N 1
ATOM 775 C CA . LEU A 1 97 ? 6.611 10.250 -1.562 1.00 85.94 97 LEU A CA 1
ATOM 776 C C . LEU A 1 97 ? 7.737 9.236 -1.781 1.00 85.94 97 LEU A C 1
ATOM 778 O O . LEU A 1 97 ? 8.900 9.487 -1.470 1.00 85.94 97 LEU A O 1
ATOM 782 N N . PHE A 1 98 ? 7.394 8.111 -2.380 1.00 84.88 98 PHE A N 1
ATOM 783 C CA . PHE A 1 98 ? 8.312 7.091 -2.848 1.00 84.88 98 PHE A CA 1
ATOM 784 C C . PHE A 1 98 ? 8.198 6.996 -4.358 1.00 84.88 98 PHE A C 1
ATOM 786 O O . PHE A 1 98 ? 7.102 6.852 -4.890 1.00 84.88 98 PHE A O 1
ATOM 793 N N . VAL A 1 99 ? 9.319 7.092 -5.059 1.00 83.19 99 VAL A N 1
ATOM 794 C CA . VAL A 1 99 ? 9.349 7.005 -6.522 1.00 83.19 99 VAL A CA 1
ATOM 795 C C . VAL A 1 99 ? 9.986 5.683 -6.901 1.00 83.19 99 VAL A C 1
ATOM 797 O O . VAL A 1 99 ? 11.133 5.432 -6.543 1.00 83.19 99 VAL A O 1
ATOM 800 N N . PHE A 1 100 ? 9.261 4.833 -7.614 1.00 76.00 100 PHE A N 1
ATOM 801 C CA . PHE A 1 100 ? 9.779 3.565 -8.106 1.00 76.00 100 PHE A CA 1
ATOM 802 C C . PHE A 1 100 ? 10.657 3.796 -9.341 1.00 76.00 100 PHE A C 1
ATOM 804 O O . PHE A 1 100 ? 10.398 4.681 -10.157 1.00 76.00 100 PHE A O 1
ATOM 811 N N . GLY A 1 101 ? 11.724 3.007 -9.484 1.00 69.75 101 GLY A N 1
ATOM 812 C CA . GLY A 1 101 ? 12.479 2.954 -10.736 1.00 69.75 101 GLY A CA 1
ATOM 813 C C . GLY A 1 101 ? 11.618 2.456 -11.906 1.00 69.75 101 GLY A C 1
ATOM 814 O O . GLY A 1 101 ? 10.585 1.824 -11.700 1.00 69.75 101 GLY A O 1
ATOM 815 N N . ASN A 1 102 ? 12.078 2.684 -13.141 1.00 68.25 102 ASN A N 1
ATOM 816 C CA . ASN A 1 102 ? 11.318 2.418 -14.378 1.00 68.25 102 ASN A CA 1
ATOM 817 C C . ASN A 1 102 ? 10.780 0.983 -14.532 1.00 68.25 102 ASN A C 1
ATOM 819 O O . ASN A 1 102 ? 9.872 0.755 -15.323 1.00 68.25 102 ASN A O 1
ATOM 823 N N . ASN A 1 103 ? 11.333 0.024 -13.791 1.00 71.31 103 ASN A N 1
ATOM 824 C CA . ASN A 1 103 ? 10.981 -1.388 -13.902 1.00 71.31 103 ASN A CA 1
ATOM 825 C C . ASN A 1 103 ? 9.809 -1.803 -13.011 1.00 71.31 103 ASN A C 1
ATOM 827 O O . ASN A 1 103 ? 9.376 -2.946 -13.112 1.00 71.31 103 ASN A O 1
ATOM 831 N N . TYR A 1 104 ? 9.321 -0.918 -12.139 1.00 72.75 104 TYR A N 1
ATOM 832 C CA . TYR A 1 104 ? 8.246 -1.229 -11.206 1.00 72.75 104 TYR A CA 1
ATOM 833 C C . TYR A 1 104 ? 7.143 -0.182 -11.294 1.00 72.75 104 TYR A C 1
ATOM 835 O O . TYR A 1 104 ? 7.390 1.026 -11.346 1.00 72.75 104 TYR A O 1
ATOM 843 N N . LYS A 1 105 ? 5.911 -0.671 -11.276 1.00 83.56 105 LYS A N 1
ATOM 844 C CA . LYS A 1 105 ? 4.697 0.129 -11.224 1.00 83.56 105 LYS A CA 1
ATOM 845 C C . LYS A 1 105 ? 3.721 -0.528 -10.260 1.00 83.56 105 LYS A C 1
ATOM 847 O O . LYS A 1 105 ? 3.588 -1.747 -10.252 1.00 83.56 105 LYS A O 1
ATOM 852 N N . ILE A 1 106 ? 2.987 0.266 -9.496 1.00 86.38 106 ILE A N 1
ATOM 853 C CA . ILE A 1 106 ? 1.793 -0.215 -8.807 1.00 86.38 106 ILE A CA 1
ATOM 854 C C . ILE A 1 106 ? 0.622 -0.196 -9.778 1.00 86.38 106 ILE A C 1
ATOM 856 O O . ILE A 1 106 ? 0.316 0.809 -10.415 1.00 86.38 106 ILE A O 1
ATOM 860 N N . TRP A 1 107 ? 0.017 -1.364 -9.928 1.00 85.94 107 TRP A N 1
ATOM 861 C CA . TRP A 1 107 ? -1.120 -1.597 -10.802 1.00 85.94 107 TRP A CA 1
ATOM 862 C C . TRP A 1 107 ? -2.448 -1.308 -10.106 1.00 85.94 107 TRP A C 1
ATOM 864 O O . TRP A 1 107 ? -3.411 -0.938 -10.762 1.00 85.94 107 TRP A O 1
ATOM 874 N N . GLY A 1 108 ? -2.504 -1.476 -8.786 1.00 89.81 108 GLY A N 1
ATOM 875 C CA . GLY A 1 108 ? -3.669 -1.078 -8.015 1.00 89.81 108 GLY A CA 1
ATOM 876 C C . GLY A 1 108 ? -3.727 -1.683 -6.629 1.00 89.81 108 GLY A C 1
ATOM 877 O O . GLY A 1 108 ? -2.841 -2.438 -6.205 1.00 89.81 108 GLY A O 1
ATOM 878 N N . TYR A 1 109 ? -4.808 -1.355 -5.935 1.00 94.81 109 TYR A N 1
ATOM 879 C CA . TYR A 1 109 ? -5.101 -1.826 -4.598 1.00 94.81 109 TYR A CA 1
ATOM 880 C C . TYR A 1 109 ? -6.429 -2.574 -4.560 1.00 94.81 109 TYR A C 1
ATOM 882 O O . TYR A 1 109 ? -7.305 -2.399 -5.401 1.00 94.81 109 TYR A O 1
ATOM 890 N N . GLU A 1 110 ? -6.568 -3.446 -3.572 1.00 94.38 110 GLU A N 1
ATOM 891 C CA . GLU A 1 110 ? -7.803 -4.190 -3.347 1.00 94.38 110 GLU A CA 1
ATOM 892 C C . GLU A 1 110 ? -8.021 -4.335 -1.847 1.00 94.38 110 GLU A C 1
ATOM 894 O O . GLU A 1 110 ? -7.115 -4.761 -1.128 1.00 94.38 110 GLU A O 1
ATOM 899 N N . LYS A 1 111 ? -9.214 -3.986 -1.363 1.00 95.31 111 LYS A N 1
ATOM 900 C CA . LYS A 1 111 ? -9.582 -4.207 0.034 1.00 95.31 111 LYS A CA 1
ATOM 901 C C . LYS A 1 111 ? -9.950 -5.676 0.182 1.00 95.31 111 LYS A C 1
ATOM 903 O O . LYS A 1 111 ? -10.815 -6.163 -0.537 1.00 95.31 111 LYS A O 1
ATOM 908 N N . VAL A 1 112 ? -9.287 -6.360 1.107 1.00 94.31 112 VAL A N 1
ATOM 909 C CA . VAL A 1 112 ? -9.462 -7.800 1.325 1.00 94.31 112 VAL A CA 1
ATOM 910 C C . VAL A 1 112 ? -10.432 -8.040 2.475 1.00 94.31 112 VAL A C 1
ATOM 912 O O . VAL A 1 112 ? -11.371 -8.815 2.338 1.00 94.31 112 VAL A O 1
ATOM 915 N N . ASP A 1 113 ? -10.237 -7.335 3.589 1.00 93.00 113 ASP A N 1
ATOM 916 C CA . ASP A 1 113 ? -11.128 -7.363 4.749 1.00 93.00 113 ASP A CA 1
ATOM 917 C C . ASP A 1 113 ? -11.080 -6.016 5.499 1.00 93.00 113 ASP A C 1
ATOM 919 O O . ASP A 1 113 ? -10.606 -5.012 4.962 1.00 93.00 113 ASP A O 1
ATOM 923 N N . GLU A 1 114 ? -11.630 -5.958 6.715 1.00 94.94 114 GLU A N 1
ATOM 924 C CA . GLU A 1 114 ? -11.652 -4.743 7.541 1.00 94.94 114 GLU A CA 1
ATOM 925 C C . GLU A 1 114 ? -10.250 -4.193 7.834 1.00 94.94 114 GLU A C 1
ATOM 927 O O . GLU A 1 114 ? -10.058 -2.978 7.831 1.00 94.94 114 GLU A O 1
ATOM 932 N N . ASN A 1 115 ? -9.264 -5.073 8.013 1.00 94.81 115 ASN A N 1
ATOM 933 C CA . ASN A 1 115 ? -7.918 -4.726 8.460 1.00 94.81 115 ASN A CA 1
ATOM 934 C C . ASN A 1 115 ? -6.836 -5.103 7.443 1.00 94.81 115 ASN A C 1
ATOM 936 O O . ASN A 1 115 ? -5.651 -4.967 7.738 1.00 94.81 115 ASN A O 1
ATOM 940 N N . THR A 1 116 ? -7.213 -5.562 6.252 1.00 93.50 116 THR A N 1
ATOM 941 C CA . THR A 1 116 ? -6.273 -6.047 5.243 1.00 93.50 116 THR A CA 1
ATOM 942 C C . THR A 1 116 ? -6.590 -5.457 3.877 1.00 93.50 116 THR A C 1
ATOM 944 O O . THR A 1 116 ? -7.732 -5.462 3.411 1.00 93.50 116 THR A O 1
ATOM 947 N N . PHE A 1 117 ? -5.550 -5.003 3.184 1.00 95.12 117 PHE A N 1
ATOM 948 C CA . PHE A 1 117 ? -5.610 -4.675 1.762 1.00 95.12 117 PHE A CA 1
ATOM 949 C C . PHE A 1 117 ? -4.436 -5.314 1.021 1.00 95.12 117 PHE A C 1
ATOM 951 O O . PHE A 1 117 ? -3.437 -5.709 1.623 1.00 95.12 117 PHE A O 1
ATOM 958 N N . SER A 1 118 ? -4.549 -5.420 -0.297 1.00 90.12 118 SER A N 1
ATOM 959 C CA . SER A 1 118 ? -3.450 -5.831 -1.159 1.00 90.12 118 SER A CA 1
ATOM 960 C C . SER A 1 118 ? -2.969 -4.673 -2.025 1.00 90.12 118 SER A C 1
ATOM 962 O O . SER A 1 118 ? -3.759 -3.835 -2.455 1.00 90.12 118 SER A O 1
ATOM 964 N N . MET A 1 119 ? -1.663 -4.633 -2.263 1.00 90.75 119 MET A N 1
ATOM 965 C CA . MET A 1 119 ? -0.990 -3.746 -3.204 1.00 90.75 119 MET A CA 1
ATOM 966 C C . MET A 1 119 ? -0.391 -4.609 -4.312 1.00 90.75 119 MET A C 1
ATOM 968 O O . MET A 1 119 ? 0.361 -5.550 -4.045 1.00 90.75 119 MET A O 1
ATOM 972 N N . GLN A 1 120 ? -0.755 -4.308 -5.550 1.00 87.25 120 GLN A N 1
ATOM 973 C CA . GLN A 1 120 ? -0.361 -5.075 -6.723 1.00 87.25 120 GLN A CA 1
ATOM 974 C C . GLN A 1 120 ? 0.742 -4.324 -7.454 1.00 87.25 120 GLN A C 1
ATOM 976 O O . GLN A 1 120 ? 0.543 -3.199 -7.901 1.00 87.25 120 GLN A O 1
ATOM 981 N N . PHE A 1 121 ? 1.901 -4.950 -7.572 1.00 82.25 121 PHE A N 1
ATOM 982 C CA . PHE A 1 121 ? 3.045 -4.467 -8.322 1.00 82.25 121 PHE A CA 1
ATOM 983 C C . PHE A 1 121 ? 3.131 -5.206 -9.648 1.00 82.25 121 PHE A C 1
ATOM 985 O O . PHE A 1 121 ? 2.922 -6.415 -9.716 1.00 82.25 121 PHE A O 1
ATOM 992 N N . SER A 1 122 ? 3.487 -4.473 -10.687 1.00 77.19 122 SER A N 1
ATOM 993 C CA . SER A 1 122 ? 3.836 -4.999 -11.991 1.00 77.19 122 SER A CA 1
ATOM 994 C C . SER A 1 122 ? 5.276 -4.616 -12.299 1.00 77.19 122 SER A C 1
ATOM 996 O O . SER A 1 122 ? 5.685 -3.467 -12.101 1.00 77.19 122 SER A O 1
ATOM 998 N N . SER A 1 123 ? 6.042 -5.593 -12.760 1.00 71.38 123 SER A N 1
ATOM 999 C CA . SER A 1 123 ? 7.330 -5.405 -13.408 1.00 71.38 123 SER A CA 1
ATOM 1000 C C . SER A 1 123 ? 7.276 -5.993 -14.816 1.00 71.38 123 SER A C 1
ATOM 1002 O O . SER A 1 123 ? 6.306 -6.647 -15.198 1.00 71.38 123 SER A O 1
ATOM 1004 N N . VAL A 1 124 ? 8.336 -5.781 -15.598 1.00 67.06 124 VAL A N 1
ATOM 1005 C CA . VAL A 1 124 ? 8.437 -6.293 -16.977 1.00 67.06 124 VAL A CA 1
ATOM 1006 C C . VAL A 1 124 ? 8.213 -7.813 -17.056 1.00 67.06 124 VAL A C 1
ATOM 1008 O O . VAL A 1 124 ? 7.694 -8.297 -18.057 1.00 67.06 124 VAL A O 1
ATOM 1011 N N . ASN A 1 125 ? 8.559 -8.559 -16.000 1.00 64.81 125 ASN A N 1
ATOM 1012 C CA . ASN A 1 125 ? 8.580 -10.024 -16.021 1.00 64.81 125 ASN A CA 1
ATOM 1013 C C . ASN A 1 125 ? 7.626 -10.682 -15.015 1.00 64.81 125 ASN A C 1
ATOM 1015 O O . ASN A 1 125 ? 7.416 -11.892 -15.083 1.00 64.81 125 ASN A O 1
ATOM 1019 N N . GLU A 1 126 ? 7.061 -9.928 -14.071 1.00 72.06 126 GLU A N 1
ATOM 1020 C CA . GLU A 1 126 ? 6.257 -10.495 -12.990 1.00 72.06 126 GLU A CA 1
ATOM 1021 C C . GLU A 1 126 ? 5.222 -9.511 -12.450 1.00 72.06 126 GLU A C 1
ATOM 1023 O O . GLU A 1 126 ? 5.442 -8.304 -12.379 1.00 72.06 126 GLU A O 1
ATOM 1028 N N . ASN A 1 127 ? 4.091 -10.059 -12.010 1.00 74.25 127 ASN A N 1
ATOM 1029 C CA . ASN A 1 127 ? 3.110 -9.334 -11.219 1.00 74.25 127 ASN A CA 1
ATOM 1030 C C . ASN A 1 127 ? 3.132 -9.902 -9.802 1.00 74.25 127 ASN A C 1
ATOM 1032 O O . ASN A 1 127 ? 2.875 -11.089 -9.596 1.00 74.25 127 ASN A O 1
ATOM 1036 N N . ILE A 1 128 ? 3.434 -9.051 -8.829 1.00 79.44 128 ILE A N 1
ATOM 1037 C CA . ILE A 1 128 ? 3.525 -9.410 -7.416 1.00 79.44 128 ILE A CA 1
ATOM 1038 C C . ILE A 1 128 ? 2.347 -8.778 -6.686 1.00 79.44 128 ILE A C 1
ATOM 1040 O O . ILE A 1 128 ? 2.079 -7.589 -6.826 1.00 79.44 128 ILE A O 1
ATOM 1044 N N . ARG A 1 129 ? 1.658 -9.553 -5.851 1.00 84.06 129 ARG A N 1
ATOM 1045 C CA . ARG A 1 129 ? 0.637 -9.034 -4.938 1.00 84.06 129 ARG A CA 1
ATOM 1046 C C . ARG A 1 129 ? 1.150 -9.135 -3.507 1.00 84.06 129 ARG A C 1
ATOM 1048 O O . ARG A 1 129 ? 1.457 -10.228 -3.040 1.00 84.06 129 ARG A O 1
ATOM 1055 N N . VAL A 1 130 ? 1.218 -8.001 -2.819 1.00 84.75 130 VAL A N 1
ATOM 1056 C CA . VAL A 1 130 ? 1.643 -7.904 -1.418 1.00 84.75 130 VAL A CA 1
ATOM 1057 C C . VAL A 1 130 ? 0.425 -7.599 -0.559 1.00 84.75 130 VAL A C 1
ATOM 1059 O O . VAL A 1 130 ? -0.319 -6.669 -0.860 1.00 84.75 130 VAL A O 1
ATOM 1062 N N . PHE A 1 131 ? 0.222 -8.370 0.505 1.00 87.25 131 PHE A N 1
ATOM 1063 C CA . PHE A 1 131 ? -0.853 -8.144 1.468 1.00 87.25 131 PHE A CA 1
ATOM 1064 C C . PHE A 1 131 ? -0.330 -7.366 2.669 1.00 87.25 131 PHE A C 1
ATOM 1066 O O . PHE A 1 131 ? 0.739 -7.665 3.201 1.00 87.25 131 PHE A O 1
ATOM 1073 N N . TRP A 1 132 ? -1.107 -6.381 3.094 1.00 92.56 132 TRP A N 1
ATOM 1074 C CA . TRP A 1 132 ? -0.784 -5.475 4.180 1.00 92.56 132 TRP A CA 1
ATOM 1075 C C . TRP A 1 132 ? -1.900 -5.501 5.208 1.00 92.56 132 TRP A C 1
ATOM 1077 O O . TRP A 1 132 ? -3.069 -5.338 4.855 1.00 92.56 132 TRP A O 1
ATOM 1087 N N . ARG A 1 133 ? -1.522 -5.667 6.474 1.00 91.94 133 ARG A N 1
ATOM 1088 C CA . ARG A 1 133 ? -2.433 -5.591 7.612 1.00 91.94 133 ARG A CA 1
ATOM 1089 C C . ARG A 1 133 ? -2.252 -4.253 8.327 1.00 91.94 133 ARG A C 1
ATOM 1091 O O . ARG A 1 133 ? -1.118 -3.801 8.497 1.00 91.94 133 ARG A O 1
ATOM 1098 N N . VAL A 1 134 ? -3.360 -3.626 8.704 1.00 92.56 134 VAL A N 1
ATOM 1099 C CA . VAL A 1 134 ? -3.398 -2.426 9.550 1.00 92.56 134 VAL A CA 1
ATOM 1100 C C . VAL A 1 134 ? -3.696 -2.791 11.000 1.00 92.56 134 VAL A C 1
ATOM 1102 O O . VAL A 1 134 ? -4.129 -3.907 11.294 1.00 92.56 134 VAL A O 1
ATOM 1105 N N . GLY A 1 135 ? -3.471 -1.833 11.890 1.00 85.56 135 GLY A N 1
ATOM 1106 C CA . GLY A 1 135 ? -3.691 -1.971 13.319 1.00 85.56 135 GLY A CA 1
ATOM 1107 C C . GLY A 1 135 ? -2.426 -2.340 14.085 1.00 85.56 135 GLY A C 1
ATOM 1108 O O . GLY A 1 135 ? -1.373 -2.665 13.525 1.00 85.56 135 GLY A O 1
ATOM 1109 N N . HIS A 1 136 ? -2.543 -2.260 15.404 1.00 65.56 136 HIS A N 1
ATOM 1110 C CA . HIS A 1 136 ? -1.541 -2.758 16.329 1.00 65.56 136 HIS A CA 1
ATOM 1111 C C . HIS A 1 136 ? -1.779 -4.257 16.551 1.00 65.56 136 HIS A C 1
ATOM 1113 O O . HIS A 1 136 ? -2.808 -4.641 17.102 1.00 65.56 136 HIS A O 1
ATOM 1119 N N . GLU A 1 137 ? -0.841 -5.091 16.095 1.00 54.12 137 GLU A N 1
ATOM 1120 C CA . GLU A 1 137 ? -0.591 -6.380 16.758 1.00 54.12 137 GLU A CA 1
ATOM 1121 C C . GLU A 1 137 ? -0.018 -6.141 18.157 1.00 54.1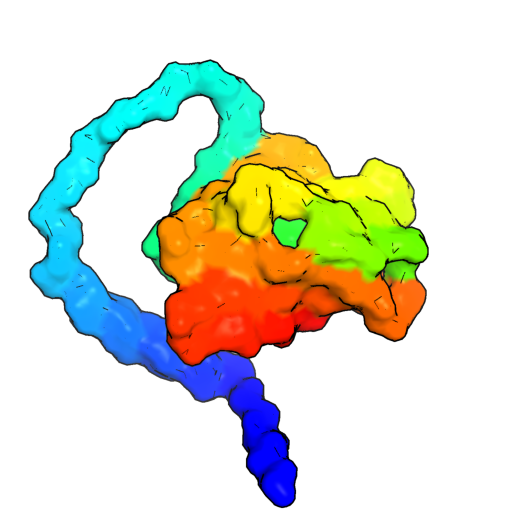2 137 GLU A C 1
ATOM 1123 O O . GLU A 1 137 ? 0.846 -5.233 18.286 1.00 54.12 137 GLU A O 1
#

Sequence (137 aa):
MNKKAFTLIELMIVIAIMSIAITFLHLGNSGFMKSFTQKSEIIKNNDNLASFYLYMKTQLKKCDSVIFADEYIVKFKPDITLRSLNNGHSVEFNDKLFVFGNNYKIWGYEKVDENTFSMQFSSVNENIRVFWRVGHE

Radius of gyration: 16.31 Å; Cα contacts (8 Å, |Δi|>4): 220; chains: 1; bounding box: 43×49×34 Å

Secondary structure (DSSP, 8-state):
----PPPHHHHHHHHHHHHHHHTTS------------S--EEE-SHHHHHHHHHHHHHHHTT--EEEEE-SSEEEEETTEEEEEEGGGTEEEETTEEEEE-TTEEEEEEEE-SSSEEEEEEEESS-EEEEEEE-S--

Mean predicted aligned error: 12.95 Å

Foldseek 3Di:
DDPDDQDPVNVVVVLVVVVVVCVVPDPDDDDDDDDDPAPEQEPPHDVSVVVVVVVLQVVLQVFPWWPFWWQFWTATPPGWIWGQDPQFQWIDTRRHIYGYPPFKGWRIKGDDDGFKIWIWMDGPVDIDIDMDGHHDD

Solvent-accessible surface area (backbone atoms only — not comparable to full-atom values): 7786 Å² total; per-residue (Å²): 134,86,80,77,79,82,48,75,65,59,53,53,51,54,54,53,58,54,50,65,67,50,73,79,73,71,90,78,88,86,86,91,88,88,91,65,98,52,71,62,44,68,32,75,51,69,69,42,47,50,51,48,52,53,48,49,59,58,54,29,42,70,20,66,29,47,75,49,39,36,65,44,41,36,38,26,33,81,85,42,47,37,34,48,37,81,88,17,31,23,38,36,48,74,82,38,35,35,34,45,37,98,62,41,28,42,69,25,36,39,60,75,48,60,36,29,34,36,46,30,36,36,38,94,88,49,75,48,76,47,79,46,68,39,28,77,130